Protein AF-A0A7S4RE81-F1 (afdb_monomer_lite)

Radius of gyration: 26.49 Å; chains: 1; bounding box: 70×35×93 Å

pLDDT: mean 70.49, std 15.6, range [42.66, 92.38]

Structure (mmCIF, N/CA/C/O backbone):
data_AF-A0A7S4RE81-F1
#
_entry.id   AF-A0A7S4RE81-F1
#
loop_
_atom_site.group_PDB
_atom_site.id
_atom_site.type_symbol
_atom_site.label_atom_id
_atom_site.label_alt_id
_atom_site.label_comp_id
_atom_site.label_asym_id
_atom_site.label_entity_id
_atom_site.label_seq_id
_atom_site.pdbx_PDB_ins_code
_atom_site.Cartn_x
_atom_site.Cartn_y
_atom_site.Cartn_z
_atom_site.occupancy
_atom_site.B_iso_or_equiv
_atom_site.auth_seq_id
_atom_site.auth_comp_id
_atom_site.auth_asym_id
_atom_site.auth_atom_id
_atom_site.pdbx_PDB_model_num
ATOM 1 N N . CYS A 1 1 ? -7.510 -10.723 19.431 1.00 62.31 1 CYS A N 1
ATOM 2 C CA . CYS A 1 1 ? -8.380 -10.440 18.273 1.00 62.31 1 CYS A CA 1
ATOM 3 C C . CYS A 1 1 ? -7.554 -9.779 17.172 1.00 62.31 1 CYS A C 1
ATOM 5 O O . CYS A 1 1 ? -6.541 -9.177 17.509 1.00 62.31 1 CYS A O 1
ATOM 7 N N . LEU A 1 2 ? -7.934 -9.911 15.892 1.00 61.03 2 LEU A N 1
ATOM 8 C CA . LEU A 1 2 ? -7.305 -9.170 14.781 1.00 61.03 2 LEU A CA 1
ATOM 9 C C . LEU A 1 2 ? -7.406 -7.647 15.019 1.00 61.03 2 LEU A C 1
ATOM 11 O O . LEU A 1 2 ? -8.316 -7.214 15.734 1.00 61.03 2 LEU A O 1
ATOM 15 N N . PRO A 1 3 ? -6.526 -6.821 14.425 1.00 58.22 3 PRO A N 1
ATOM 16 C CA . PRO A 1 3 ? -6.677 -5.367 14.467 1.00 58.22 3 PRO A CA 1
ATOM 17 C C . PRO A 1 3 ? -8.092 -4.954 14.021 1.00 58.22 3 PRO A C 1
ATOM 19 O O . PRO A 1 3 ? -8.549 -5.373 12.960 1.00 58.22 3 PRO A O 1
ATOM 22 N N . GLY A 1 4 ? -8.804 -4.172 14.843 1.00 54.69 4 GLY A N 1
ATOM 23 C CA . GLY A 1 4 ? -10.199 -3.767 14.586 1.00 54.69 4 GLY A CA 1
ATOM 24 C C . GLY A 1 4 ? -11.281 -4.645 15.234 1.00 54.69 4 GLY A C 1
ATOM 25 O O . GLY A 1 4 ? -12.469 -4.422 15.013 1.00 54.69 4 GLY A O 1
ATOM 26 N N . PHE A 1 5 ? -10.896 -5.616 16.061 1.00 61.97 5 PHE A N 1
ATOM 27 C CA . PHE A 1 5 ? -11.823 -6.476 16.795 1.00 61.97 5 PHE A CA 1
ATOM 28 C C . PHE A 1 5 ? -11.603 -6.350 18.308 1.00 61.97 5 PHE A C 1
ATOM 30 O O . PHE A 1 5 ? -10.466 -6.371 18.778 1.00 61.97 5 PHE A O 1
ATOM 37 N N . ILE A 1 6 ? -12.695 -6.257 19.069 1.00 62.59 6 ILE A N 1
ATOM 38 C CA . ILE A 1 6 ? -12.703 -6.188 20.538 1.00 62.59 6 ILE A CA 1
ATOM 39 C C . ILE A 1 6 ? -13.153 -7.553 21.074 1.00 62.59 6 ILE A C 1
ATOM 41 O O . ILE A 1 6 ? -14.095 -8.132 20.524 1.00 62.59 6 ILE A O 1
ATOM 45 N N . PRO A 1 7 ? -12.524 -8.112 22.120 1.00 65.25 7 PRO A N 1
ATOM 46 C CA . PRO A 1 7 ? -13.059 -9.305 22.763 1.00 65.25 7 PRO A CA 1
ATOM 47 C C . PRO A 1 7 ? -14.429 -9.013 23.391 1.00 65.25 7 PRO A C 1
ATOM 49 O O . PRO A 1 7 ? -14.652 -7.943 23.954 1.00 65.25 7 PRO A O 1
ATOM 52 N N . SER A 1 8 ? -15.332 -9.991 23.328 1.00 66.81 8 SER A N 1
ATOM 53 C CA . SER A 1 8 ? -16.665 -9.941 23.940 1.00 66.81 8 SER A CA 1
ATOM 54 C C . SER A 1 8 ? -16.621 -9.726 25.453 1.00 66.81 8 SER A C 1
ATOM 56 O O . SER A 1 8 ? -17.567 -9.205 26.032 1.00 66.81 8 SER A O 1
ATOM 58 N N . THR A 1 9 ? -15.519 -10.118 26.090 1.00 67.94 9 THR A N 1
ATOM 59 C CA . THR A 1 9 ? -15.251 -9.933 27.515 1.00 67.94 9 THR A CA 1
ATOM 60 C C . THR A 1 9 ? -13.836 -9.398 27.685 1.00 67.94 9 THR A C 1
ATOM 62 O O . THR A 1 9 ? -12.867 -10.061 27.319 1.00 67.94 9 THR A O 1
ATOM 65 N N . VAL A 1 10 ? -13.714 -8.185 28.225 1.00 66.19 10 VAL A N 1
ATOM 66 C CA . VAL A 1 10 ? -12.426 -7.494 28.432 1.00 66.19 10 VAL A CA 1
ATOM 67 C C . VAL A 1 10 ? -11.731 -7.885 29.743 1.00 66.19 10 VAL A C 1
ATOM 69 O O . VAL A 1 10 ? -10.579 -7.520 29.953 1.00 66.19 10 VAL A O 1
ATOM 72 N N . VAL A 1 11 ? -12.409 -8.649 30.607 1.00 65.44 11 VAL A N 1
ATOM 73 C CA . VAL A 1 11 ? -11.881 -9.164 31.877 1.00 65.44 11 VAL A CA 1
ATOM 74 C C . VAL A 1 11 ? -12.117 -10.672 31.931 1.00 65.44 11 VAL A C 1
ATOM 76 O O . VAL A 1 11 ? -13.245 -11.125 31.747 1.00 65.44 11 VAL A O 1
ATOM 79 N N . LEU A 1 12 ? -11.050 -11.433 32.175 1.00 64.38 12 LEU A N 1
ATOM 80 C CA . LEU A 1 12 ? -11.094 -12.863 32.472 1.00 64.38 12 LEU A CA 1
ATOM 81 C C . LEU A 1 12 ? -10.616 -13.047 33.914 1.00 64.38 12 LEU A C 1
ATOM 83 O O . LEU A 1 12 ? -9.523 -12.596 34.263 1.00 64.38 12 LEU A O 1
ATOM 87 N N . SER A 1 13 ? -11.411 -13.696 34.755 1.00 74.75 13 SER A N 1
ATOM 88 C CA . SER A 1 13 ? -11.019 -14.019 36.127 1.00 74.75 13 SER A CA 1
ATOM 89 C C . SER A 1 13 ? -10.249 -15.337 36.129 1.00 74.75 13 SER A C 1
ATOM 91 O O . SER A 1 13 ? -10.753 -16.344 35.649 1.00 74.75 13 SER A O 1
ATOM 93 N N . CYS A 1 14 ? -9.022 -15.351 36.647 1.00 63.84 14 CYS A N 1
ATOM 94 C CA . CYS A 1 14 ? -8.239 -16.580 36.782 1.00 63.84 14 CYS A CA 1
ATOM 95 C C . CYS A 1 14 ? -8.514 -17.218 38.152 1.00 63.84 14 CYS A C 1
ATOM 97 O O . CYS A 1 14 ? -8.162 -16.637 39.178 1.00 63.84 14 CYS A O 1
ATOM 99 N N . GLY A 1 15 ? -9.145 -18.395 38.171 1.00 71.12 15 GLY A N 1
ATOM 100 C CA . GLY A 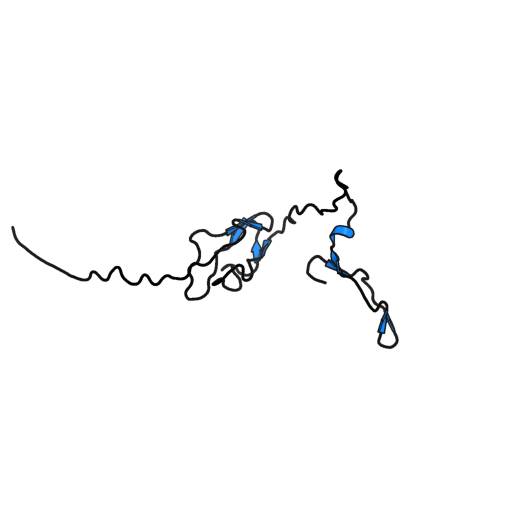1 15 ? -9.427 -19.169 39.384 1.00 71.12 15 GLY A CA 1
ATOM 101 C C . GLY A 1 15 ? -9.170 -20.659 39.155 1.00 71.12 15 GLY A C 1
ATOM 102 O O . GLY A 1 15 ? -9.600 -21.212 38.148 1.00 71.12 15 GLY A O 1
ATOM 103 N N . ALA A 1 16 ? -8.429 -21.309 40.061 1.00 69.31 16 ALA A N 1
ATOM 104 C CA . ALA A 1 16 ? -8.089 -22.741 39.986 1.00 69.31 16 ALA A CA 1
ATOM 105 C C . ALA A 1 16 ? -7.476 -23.195 38.636 1.00 69.31 16 ALA A C 1
ATOM 107 O O . ALA A 1 16 ? -7.752 -24.290 38.152 1.00 69.31 16 ALA A O 1
ATOM 108 N N . GLY A 1 17 ? -6.649 -22.347 38.009 1.00 72.38 17 GLY A N 1
ATOM 109 C CA . GLY A 1 17 ? -5.986 -22.658 36.734 1.00 72.38 17 GLY A CA 1
ATOM 110 C C . GLY A 1 17 ? -6.884 -22.544 35.497 1.00 72.38 17 GLY A C 1
ATOM 111 O O . GLY A 1 17 ? -6.466 -22.925 34.404 1.00 72.38 17 GLY A O 1
ATOM 112 N N . ARG A 1 18 ? -8.098 -22.002 35.643 1.00 64.38 18 ARG A N 1
ATOM 113 C CA . ARG A 1 18 ? -9.036 -21.760 34.547 1.00 64.38 18 ARG A CA 1
ATOM 114 C C . ARG A 1 18 ? -9.386 -20.277 34.480 1.00 64.38 18 ARG A C 1
ATOM 116 O O . ARG A 1 18 ? -9.639 -19.634 35.496 1.00 64.38 18 ARG A O 1
ATOM 123 N N . PHE A 1 19 ? -9.379 -19.732 33.269 1.00 64.81 19 PHE A N 1
ATOM 124 C CA . PHE A 1 19 ? -9.928 -18.408 33.007 1.00 64.81 19 PHE A CA 1
ATOM 125 C C . PHE A 1 19 ? -11.448 -18.529 32.887 1.00 64.81 19 PHE A C 1
ATOM 127 O O . PHE A 1 19 ? -11.949 -19.332 32.100 1.00 64.81 19 PHE A O 1
ATOM 134 N N . GLU A 1 20 ? -12.166 -17.750 33.686 1.00 67.75 20 GLU A N 1
ATOM 135 C CA . GLU A 1 20 ? -13.618 -17.637 33.673 1.00 67.75 20 GLU A CA 1
ATOM 136 C C . GLU A 1 20 ? -13.970 -16.250 33.098 1.00 67.75 20 GLU A C 1
ATOM 138 O O . GLU A 1 20 ? -13.600 -15.233 33.697 1.00 67.75 20 GLU A O 1
ATOM 143 N N . PRO A 1 21 ? -14.646 -16.162 31.937 1.00 64.88 21 PRO A N 1
ATOM 144 C CA . PRO A 1 21 ? -15.101 -17.243 31.056 1.00 64.88 21 PRO A CA 1
ATOM 145 C C . PRO A 1 21 ? -13.972 -17.932 30.272 1.00 64.88 21 PRO A C 1
ATOM 147 O O . PRO A 1 21 ? -12.966 -17.330 29.909 1.00 64.88 21 PRO A O 1
ATOM 150 N N . SER A 1 22 ? -14.187 -19.202 29.930 1.00 60.16 22 SER A N 1
ATOM 151 C CA . SER A 1 22 ? -13.210 -20.014 29.180 1.00 60.16 22 SER A CA 1
ATOM 152 C C . SER A 1 22 ? -13.205 -19.739 27.672 1.00 60.16 22 SER A C 1
ATOM 154 O O . SER A 1 22 ? -12.338 -20.231 26.953 1.00 60.16 22 SER A O 1
ATOM 156 N N . THR A 1 23 ? -14.148 -18.928 27.188 1.00 65.81 23 THR A N 1
ATOM 157 C CA . THR A 1 23 ? -14.281 -18.554 25.778 1.00 65.81 23 THR A CA 1
ATOM 158 C C . THR A 1 23 ? -14.644 -17.082 25.652 1.00 65.81 23 THR A C 1
ATOM 160 O O . THR A 1 23 ? -15.566 -16.612 26.316 1.00 65.81 23 THR A O 1
ATOM 163 N N . PHE A 1 24 ? -13.984 -16.376 24.740 1.00 69.19 24 PHE A N 1
ATOM 164 C CA . PHE A 1 24 ? -14.375 -15.038 24.310 1.00 69.19 24 PHE A CA 1
ATOM 165 C C . PHE A 1 24 ? -14.455 -15.007 22.784 1.00 69.19 24 PHE A C 1
ATOM 167 O O . PHE A 1 24 ? -13.677 -15.663 22.093 1.00 69.19 24 PHE A O 1
ATOM 174 N N . SER A 1 25 ? -15.409 -14.249 22.251 1.00 70.50 25 SER A N 1
ATOM 175 C CA . SER A 1 25 ? -15.557 -14.034 20.813 1.00 70.50 25 SER A CA 1
ATOM 176 C C . SER A 1 25 ? -14.977 -12.680 20.443 1.00 70.50 25 SER A C 1
ATOM 178 O O . SER A 1 25 ? -15.198 -11.690 21.134 1.00 70.50 25 SER A O 1
ATOM 180 N N . CYS A 1 26 ? -14.231 -12.616 19.348 1.00 64.81 26 CYS A N 1
ATOM 181 C CA . CYS A 1 26 ? -13.761 -11.347 18.814 1.00 64.81 26 CYS A CA 1
ATOM 182 C C . CYS A 1 26 ? -14.885 -10.707 18.004 1.00 64.81 26 CYS A C 1
ATOM 184 O O . CYS A 1 26 ? -15.166 -11.127 16.885 1.00 64.81 26 CYS A O 1
ATOM 186 N N . LEU A 1 27 ? -15.533 -9.702 18.582 1.00 65.00 27 LEU A N 1
ATOM 187 C CA . LEU A 1 27 ? -16.572 -8.929 17.917 1.00 65.00 27 LEU A CA 1
ATOM 188 C C . LEU A 1 27 ? -15.910 -7.793 17.133 1.00 65.00 27 LEU A C 1
ATOM 190 O O . LEU A 1 27 ? -14.978 -7.149 17.622 1.00 65.00 27 LEU A O 1
ATOM 194 N N . SER A 1 28 ? -16.378 -7.524 15.914 1.00 53.12 28 SER A N 1
ATOM 195 C CA . SER A 1 28 ? -15.968 -6.311 15.202 1.00 53.12 28 SER A CA 1
ATOM 196 C C . SER A 1 28 ? -16.400 -5.082 16.004 1.00 53.12 28 SER A C 1
ATOM 198 O O . SER A 1 28 ? -17.530 -5.010 16.494 1.00 53.12 28 SER A O 1
ATOM 200 N N . THR A 1 29 ? -15.513 -4.091 16.109 1.00 54.31 29 THR A N 1
ATOM 201 C CA . THR A 1 29 ? -15.745 -2.802 16.794 1.00 54.31 29 THR A CA 1
ATOM 202 C C . THR A 1 29 ? -17.011 -2.064 16.329 1.00 54.31 29 THR A C 1
ATOM 204 O O . THR A 1 29 ? -17.505 -1.193 17.043 1.00 54.31 29 THR A O 1
ATOM 207 N N . CYS A 1 30 ? -17.584 -2.436 15.180 1.00 50.72 30 CYS A N 1
ATOM 208 C CA . CYS A 1 30 ? -18.801 -1.863 14.605 1.00 50.72 30 CYS A CA 1
ATOM 209 C C . CYS A 1 30 ? -20.075 -2.045 15.454 1.00 50.72 30 CYS A C 1
ATOM 211 O O . CYS A 1 30 ? -21.025 -1.297 15.250 1.00 50.72 30 CYS A O 1
ATOM 213 N N . CYS A 1 31 ? -20.111 -2.975 16.417 1.00 46.69 31 CYS A N 1
ATOM 214 C CA . CYS A 1 31 ? -21.274 -3.143 17.305 1.00 46.69 31 CYS A CA 1
ATOM 215 C C . CYS A 1 31 ? -21.217 -2.292 18.588 1.00 46.69 31 CYS A C 1
ATOM 217 O O . CYS A 1 31 ? -22.235 -2.151 19.262 1.00 46.69 31 CYS A O 1
ATOM 219 N N . ALA A 1 32 ? -20.059 -1.722 18.950 1.00 46.72 32 ALA A N 1
ATOM 220 C CA . ALA A 1 32 ? -19.885 -1.049 20.244 1.00 46.72 32 ALA A CA 1
ATOM 221 C C . ALA A 1 32 ? -20.259 0.446 20.238 1.00 46.72 32 ALA A C 1
ATOM 223 O O . ALA A 1 32 ? -20.422 1.033 21.306 1.00 46.72 32 ALA A O 1
ATOM 224 N N . GLN A 1 33 ? -20.425 1.074 19.067 1.00 44.97 33 GLN A N 1
ATOM 225 C CA . GLN A 1 33 ? -20.786 2.494 18.964 1.00 44.97 33 GLN A CA 1
ATOM 226 C C . GLN A 1 33 ? -22.077 2.695 18.163 1.00 44.97 33 GLN A C 1
ATOM 228 O O . GLN A 1 33 ? -22.061 3.019 16.984 1.00 44.97 33 GLN A O 1
ATOM 233 N N . ARG A 1 34 ? -23.202 2.450 18.852 1.00 42.94 34 ARG A N 1
ATOM 234 C CA . ARG A 1 34 ? -24.537 3.051 18.657 1.00 42.94 34 ARG A CA 1
ATOM 235 C C . ARG A 1 34 ? -24.785 3.772 17.316 1.00 42.94 34 ARG A C 1
ATOM 237 O O . ARG A 1 34 ? -24.537 4.966 17.205 1.00 42.94 34 ARG A O 1
ATOM 244 N N . LEU A 1 35 ? -25.406 3.061 16.375 1.00 45.47 35 LEU A N 1
ATOM 245 C CA . LEU A 1 35 ? -26.681 3.382 15.705 1.00 45.47 35 LEU A CA 1
ATOM 246 C C . LEU A 1 35 ? -26.771 2.493 14.462 1.00 45.47 35 LEU A C 1
ATOM 248 O O . LEU A 1 35 ? -26.222 2.796 13.406 1.00 45.47 35 LEU A O 1
ATOM 252 N N . ALA A 1 36 ? -27.474 1.372 14.604 1.00 42.66 36 ALA A N 1
ATOM 253 C CA . ALA A 1 36 ? -28.002 0.648 13.463 1.00 42.66 36 ALA A CA 1
ATOM 254 C C . ALA A 1 36 ? -29.003 1.569 12.750 1.00 42.66 36 ALA A C 1
ATOM 256 O O . ALA A 1 36 ? -30.176 1.612 13.112 1.00 42.66 36 ALA A O 1
ATOM 257 N N . SER A 1 37 ? -28.545 2.333 11.759 1.00 47.00 37 SER A N 1
ATOM 258 C CA . SER A 1 37 ? -29.456 2.843 10.742 1.00 47.00 37 SER A CA 1
ATOM 259 C C . SER A 1 37 ? -29.773 1.654 9.846 1.00 47.00 37 SER A C 1
ATOM 261 O O . SER A 1 37 ? -29.018 1.324 8.935 1.00 47.00 37 SER A O 1
ATOM 263 N N . LEU A 1 38 ? -30.836 0.932 10.199 1.00 44.56 38 LEU A N 1
ATOM 264 C CA . LEU A 1 38 ? -31.447 -0.056 9.324 1.00 44.56 38 LEU A CA 1
ATOM 265 C C . LEU A 1 38 ? -31.837 0.670 8.037 1.00 44.56 38 LEU A C 1
ATOM 267 O O . LEU A 1 38 ? -32.757 1.484 8.039 1.00 44.56 38 LEU A O 1
ATOM 271 N N . ASP A 1 39 ? -31.135 0.397 6.945 1.00 49.00 39 ASP A N 1
ATOM 272 C CA . ASP A 1 39 ? -31.685 0.697 5.630 1.00 49.00 39 ASP A CA 1
ATOM 273 C C . ASP A 1 39 ? -32.916 -0.203 5.402 1.00 49.00 39 ASP A C 1
ATOM 275 O O . ASP A 1 39 ? -33.026 -1.279 6.007 1.00 49.00 39 ASP A O 1
ATOM 279 N N . ALA A 1 40 ? -33.843 0.201 4.529 1.00 48.97 40 ALA A N 1
ATOM 280 C CA . ALA A 1 40 ? -35.184 -0.386 4.359 1.00 48.97 40 ALA A CA 1
ATOM 281 C C . ALA A 1 40 ? -35.206 -1.863 3.889 1.00 48.97 40 ALA A C 1
ATOM 283 O O . ALA A 1 40 ? -36.257 -2.411 3.563 1.00 48.97 40 ALA A O 1
ATOM 284 N N . ARG A 1 41 ? -34.042 -2.520 3.836 1.00 57.03 41 ARG A N 1
ATOM 285 C CA . ARG A 1 41 ? -33.831 -3.902 3.386 1.00 57.03 41 ARG A CA 1
ATOM 286 C C . ARG A 1 41 ? -33.265 -4.821 4.474 1.00 57.03 41 ARG A C 1
ATOM 288 O O . ARG A 1 41 ? -32.999 -5.981 4.182 1.00 57.03 41 ARG A O 1
ATOM 295 N N . GLY A 1 42 ? -33.068 -4.335 5.707 1.00 43.88 42 GLY A N 1
ATOM 296 C CA . GLY A 1 42 ? -32.699 -5.182 6.851 1.00 43.88 42 GLY A CA 1
ATOM 297 C C . GLY A 1 42 ? -31.323 -5.854 6.750 1.00 43.88 42 GLY A C 1
ATOM 298 O O . GLY A 1 42 ? -31.066 -6.833 7.446 1.00 43.88 42 GLY A O 1
ATOM 299 N N . VAL A 1 43 ? -30.427 -5.346 5.900 1.00 45.25 43 VAL A N 1
ATOM 300 C CA . VAL A 1 43 ? -29.051 -5.844 5.790 1.00 45.25 43 VAL A CA 1
ATOM 301 C C . VAL A 1 43 ? -28.149 -4.941 6.626 1.00 45.25 43 VAL A C 1
ATOM 303 O O . VAL A 1 43 ? -27.914 -3.790 6.264 1.00 45.25 43 VAL A O 1
ATOM 306 N N . ALA A 1 44 ? -27.645 -5.455 7.750 1.00 44.22 44 ALA A N 1
ATOM 307 C CA . ALA A 1 44 ? -26.644 -4.785 8.576 1.00 44.22 44 ALA A CA 1
ATOM 308 C C . ALA A 1 44 ? -25.283 -4.783 7.861 1.00 44.22 44 ALA A C 1
ATOM 310 O O . ALA A 1 44 ? -24.380 -5.546 8.192 1.00 44.22 44 ALA A O 1
ATOM 311 N N . ALA A 1 45 ? -25.138 -3.934 6.849 1.00 44.84 45 ALA A N 1
ATOM 312 C CA . ALA A 1 45 ? -23.836 -3.549 6.344 1.00 44.84 45 ALA A CA 1
ATOM 313 C C . ALA A 1 45 ? -23.404 -2.321 7.142 1.00 44.84 45 ALA A C 1
ATOM 315 O O . ALA A 1 45 ? -23.980 -1.244 6.997 1.00 44.84 45 ALA A O 1
ATOM 316 N N . CYS A 1 46 ? -22.376 -2.457 7.979 1.00 45.25 46 CYS A N 1
ATOM 317 C CA . CYS A 1 46 ? -21.552 -1.295 8.268 1.00 45.25 46 CYS A CA 1
ATOM 318 C C . CYS A 1 46 ? -21.089 -0.774 6.905 1.00 45.25 46 CYS A C 1
ATOM 320 O O . CYS A 1 46 ? -20.346 -1.459 6.199 1.00 45.25 46 CYS A O 1
ATOM 322 N N . ALA A 1 47 ? -21.618 0.380 6.488 1.00 48.19 47 ALA A N 1
ATOM 323 C CA . ALA A 1 47 ? -21.190 1.032 5.267 1.00 48.19 47 ALA A CA 1
ATOM 324 C C . ALA A 1 47 ? -19.671 1.155 5.360 1.00 48.19 47 ALA A C 1
ATOM 326 O O . ALA A 1 47 ? -19.145 1.861 6.220 1.00 48.19 47 ALA A O 1
ATOM 327 N N . ALA A 1 48 ? -18.969 0.400 4.521 1.00 47.81 48 ALA A N 1
ATOM 328 C CA . ALA A 1 48 ? -17.530 0.461 4.388 1.00 47.81 48 ALA A CA 1
ATOM 329 C C . ALA A 1 48 ? -17.140 1.778 3.697 1.00 47.81 48 ALA A C 1
ATOM 331 O O . ALA A 1 48 ? -16.479 1.778 2.661 1.00 47.81 48 ALA A O 1
ATOM 332 N N . GLU A 1 49 ? -17.535 2.917 4.262 1.00 43.88 49 GLU A N 1
ATOM 333 C CA . GLU A 1 49 ? -16.788 4.147 4.080 1.00 43.88 49 GLU A CA 1
ATOM 334 C C . GLU A 1 49 ? -15.475 3.888 4.827 1.00 43.88 49 GLU A C 1
ATOM 336 O O . GLU A 1 49 ? -15.435 3.869 6.058 1.00 43.88 49 GLU A O 1
ATOM 341 N N . ALA A 1 50 ? -14.423 3.539 4.079 1.00 49.34 50 ALA A N 1
ATOM 342 C CA . ALA A 1 50 ? -13.115 3.231 4.644 1.00 49.34 50 ALA A CA 1
ATOM 343 C C . ALA A 1 50 ? -12.755 4.291 5.704 1.00 49.34 50 ALA A C 1
ATOM 345 O O . ALA A 1 50 ? -12.932 5.486 5.426 1.00 49.34 50 ALA A O 1
ATOM 346 N N . PRO A 1 51 ? -12.263 3.893 6.898 1.00 50.69 51 PRO A N 1
ATOM 347 C CA . PRO A 1 51 ? -11.778 4.861 7.868 1.00 50.69 51 PRO A CA 1
ATOM 348 C C . PRO A 1 51 ? -10.835 5.801 7.125 1.00 50.69 51 PRO A C 1
ATOM 350 O O . PRO A 1 51 ? -10.005 5.323 6.348 1.00 50.69 51 PRO A O 1
ATOM 353 N N . ARG A 1 52 ? -10.972 7.120 7.315 1.00 54.69 52 ARG A N 1
ATOM 354 C CA . ARG A 1 52 ? -9.970 8.082 6.839 1.00 54.69 52 ARG A CA 1
ATOM 355 C C . ARG A 1 52 ? -8.688 7.804 7.609 1.00 54.69 52 ARG A C 1
ATOM 357 O O . ARG A 1 52 ? -8.407 8.427 8.624 1.00 54.69 52 ARG A O 1
ATOM 364 N N . HIS A 1 53 ? -7.972 6.789 7.167 1.00 59.28 53 HIS A N 1
ATOM 365 C CA . HIS A 1 53 ? -6.765 6.343 7.805 1.00 59.28 53 HIS A CA 1
ATOM 366 C C . HIS A 1 53 ? -5.691 7.358 7.412 1.00 59.28 53 HIS A C 1
ATOM 368 O O . HIS A 1 53 ? -5.571 7.675 6.222 1.00 59.28 53 HIS A O 1
ATOM 374 N N . PRO A 1 54 ? -4.933 7.907 8.376 1.00 76.88 54 PRO A N 1
ATOM 375 C CA . PRO A 1 54 ? -3.884 8.878 8.082 1.00 76.88 54 PRO A CA 1
ATOM 376 C C . PRO A 1 54 ? -2.785 8.278 7.199 1.00 76.88 54 PRO A C 1
ATOM 378 O O . PRO A 1 54 ? -1.967 9.025 6.680 1.00 76.88 54 PRO A O 1
ATOM 381 N N . SER A 1 55 ? -2.794 6.962 6.976 1.00 81.50 55 SER A N 1
ATOM 382 C CA . SER A 1 55 ? -1.852 6.221 6.151 1.00 81.50 55 SER A CA 1
ATOM 383 C C . SER A 1 55 ? -2.502 5.024 5.445 1.00 81.50 55 SER A C 1
ATOM 385 O O . SER A 1 55 ? -3.479 4.450 5.915 1.00 81.50 55 SER A O 1
ATOM 387 N N . CYS A 1 56 ? -1.955 4.636 4.302 1.00 86.56 56 CYS A N 1
ATOM 388 C CA . CYS A 1 56 ? -2.239 3.398 3.600 1.00 86.56 56 CYS A CA 1
ATOM 389 C C . CYS A 1 56 ? -1.246 2.322 4.026 1.00 86.56 56 CYS A C 1
ATOM 391 O O . CYS A 1 56 ? -0.060 2.595 4.205 1.00 86.56 56 CYS A O 1
ATOM 393 N N . LEU A 1 57 ? -1.722 1.087 4.134 1.00 85.25 57 LEU A N 1
ATOM 394 C CA . LEU A 1 57 ? -0.845 -0.071 4.250 1.00 85.25 57 LEU A CA 1
ATOM 395 C C . LEU A 1 57 ? -0.359 -0.461 2.858 1.00 85.25 57 LEU A C 1
ATOM 397 O O . LEU A 1 57 ? -1.149 -0.503 1.910 1.00 85.25 57 LEU A O 1
ATOM 401 N N . ALA A 1 58 ? 0.935 -0.745 2.743 1.00 81.88 58 ALA A N 1
ATOM 402 C CA . ALA A 1 58 ? 1.484 -1.303 1.523 1.00 81.88 58 ALA A CA 1
ATOM 403 C C . ALA A 1 58 ? 0.809 -2.651 1.219 1.00 81.88 58 ALA A C 1
ATOM 405 O O . ALA A 1 58 ? 0.525 -3.415 2.149 1.00 81.88 58 ALA A O 1
ATOM 406 N N . PRO A 1 59 ? 0.567 -2.982 -0.059 1.00 71.25 59 PRO A N 1
ATOM 407 C CA . PRO A 1 59 ? -0.022 -4.261 -0.415 1.00 71.25 59 PRO A CA 1
ATOM 408 C C . PRO A 1 59 ? 0.933 -5.389 -0.004 1.00 71.25 59 PRO A C 1
ATOM 410 O O . PRO A 1 59 ? 2.087 -5.420 -0.435 1.00 71.25 59 PRO A O 1
ATOM 413 N N . ALA A 1 60 ? 0.466 -6.315 0.832 1.00 68.75 60 ALA A N 1
ATOM 414 C CA . ALA A 1 60 ? 1.215 -7.518 1.178 1.00 68.75 60 ALA A CA 1
ATOM 415 C C . ALA A 1 60 ? 0.906 -8.614 0.147 1.00 68.75 60 ALA A C 1
ATOM 417 O O . ALA A 1 60 ? -0.250 -9.003 0.009 1.00 68.75 60 ALA A O 1
ATOM 418 N N . LEU A 1 61 ? 1.929 -9.075 -0.587 1.00 64.56 61 LEU A N 1
ATOM 419 C CA . LEU A 1 61 ? 1.870 -10.190 -1.551 1.00 64.56 61 LEU A CA 1
ATOM 420 C C . LEU A 1 61 ? 0.603 -10.225 -2.439 1.00 64.56 61 LEU A C 1
ATOM 422 O O . LEU A 1 61 ? -0.054 -11.255 -2.569 1.00 64.56 61 LEU A O 1
ATOM 426 N N . VAL A 1 62 ? 0.261 -9.117 -3.104 1.00 67.62 62 VAL A N 1
ATOM 427 C CA . VAL A 1 62 ? -0.945 -9.046 -3.967 1.00 67.62 62 VAL A CA 1
ATOM 428 C C . VAL A 1 62 ? -0.720 -9.660 -5.365 1.00 67.62 62 VAL A C 1
ATOM 430 O O . VAL A 1 62 ? -1.511 -9.479 -6.284 1.00 67.62 62 VAL A O 1
ATOM 433 N N . GLY A 1 63 ? 0.344 -10.440 -5.554 1.00 73.31 63 GLY A N 1
ATOM 434 C CA . GLY A 1 63 ? 0.595 -11.143 -6.807 1.00 73.31 63 GLY A CA 1
ATOM 435 C C . GLY A 1 63 ? 1.982 -11.779 -6.892 1.00 73.31 63 GLY A C 1
ATOM 436 O O . GLY A 1 63 ? 2.820 -11.586 -6.005 1.00 73.31 63 GLY A O 1
ATOM 437 N N . PRO A 1 64 ? 2.249 -12.539 -7.968 1.00 76.94 64 PRO A N 1
ATOM 438 C CA . PRO A 1 64 ? 3.566 -13.102 -8.221 1.00 76.94 64 PRO A CA 1
ATOM 439 C C . PRO A 1 64 ? 4.575 -11.984 -8.501 1.00 76.94 64 PRO A C 1
ATOM 441 O O . PRO A 1 64 ? 4.323 -11.089 -9.306 1.00 76.94 64 PRO A O 1
ATOM 444 N N . GLY A 1 65 ? 5.734 -12.050 -7.850 1.00 82.25 65 GLY A N 1
ATOM 445 C CA . GLY A 1 65 ? 6.828 -11.112 -8.096 1.00 82.25 65 GLY A CA 1
ATOM 446 C C . GLY A 1 65 ? 6.818 -9.838 -7.249 1.00 82.25 65 GLY A C 1
ATOM 447 O O . GLY A 1 65 ? 7.722 -9.023 -7.401 1.00 82.25 65 GLY A O 1
ATOM 448 N N . VAL A 1 66 ? 5.840 -9.655 -6.358 1.00 86.62 66 VAL A N 1
ATOM 449 C CA . VAL A 1 66 ? 5.765 -8.495 -5.454 1.00 86.62 66 VAL A CA 1
ATOM 450 C C . VAL A 1 66 ? 6.711 -8.688 -4.265 1.00 86.62 66 VAL A C 1
ATOM 452 O O . VAL A 1 66 ? 6.717 -9.750 -3.641 1.00 86.62 66 VAL A O 1
ATOM 455 N N . ALA A 1 67 ? 7.516 -7.672 -3.947 1.00 86.06 67 ALA A N 1
ATOM 456 C CA . ALA A 1 67 ? 8.389 -7.692 -2.776 1.00 86.06 67 ALA A CA 1
ATOM 457 C C . ALA A 1 67 ? 7.594 -7.481 -1.473 1.00 86.06 67 ALA A C 1
ATOM 459 O O . ALA A 1 67 ? 6.436 -7.067 -1.483 1.00 86.06 67 ALA A O 1
ATOM 460 N N . SER A 1 68 ? 8.204 -7.789 -0.326 1.00 83.31 68 SER A N 1
ATOM 461 C CA . SER A 1 68 ? 7.629 -7.510 0.996 1.00 83.31 68 SER A CA 1
ATOM 462 C C . SER A 1 68 ? 8.572 -6.607 1.787 1.00 83.31 68 SER A C 1
ATOM 464 O O . SER A 1 68 ? 9.664 -7.063 2.128 1.00 83.31 68 SER A O 1
ATOM 466 N N . PRO A 1 69 ? 8.179 -5.359 2.103 1.00 82.62 69 PRO A N 1
ATOM 467 C CA . PRO A 1 69 ? 6.919 -4.691 1.748 1.00 82.62 69 PRO A CA 1
ATOM 468 C C . PRO A 1 69 ? 6.779 -4.393 0.242 1.00 82.62 69 PRO A C 1
ATOM 470 O O . PRO A 1 69 ? 7.770 -4.255 -0.470 1.00 82.62 69 PRO A O 1
ATOM 473 N N . GLY A 1 70 ? 5.533 -4.289 -0.234 1.00 86.81 70 GLY A N 1
ATOM 474 C CA . GLY A 1 70 ? 5.228 -4.050 -1.651 1.00 86.81 70 GLY A CA 1
ATOM 475 C C . GLY A 1 70 ? 5.497 -2.621 -2.133 1.00 86.81 70 GLY A C 1
ATOM 476 O O . GLY A 1 70 ? 5.490 -2.387 -3.336 1.00 86.81 70 GLY A O 1
ATOM 477 N N . CYS A 1 71 ? 5.745 -1.673 -1.228 1.00 90.12 71 CYS A N 1
ATOM 478 C CA . CYS A 1 71 ? 6.159 -0.310 -1.563 1.00 90.12 71 CYS A CA 1
ATOM 479 C C . CYS A 1 71 ? 7.626 -0.102 -1.161 1.00 90.12 71 CYS A C 1
ATOM 481 O O . CYS A 1 71 ? 8.055 -0.609 -0.120 1.00 90.12 71 CYS A O 1
ATOM 483 N N . VAL A 1 72 ? 8.379 0.677 -1.938 1.00 91.06 72 VAL A N 1
ATOM 484 C CA . VAL A 1 72 ? 9.767 1.060 -1.613 1.00 91.06 72 VAL A CA 1
ATOM 485 C C . VAL A 1 72 ? 9.824 1.916 -0.343 1.00 91.06 72 VAL A C 1
ATOM 487 O O . VAL A 1 72 ? 10.758 1.804 0.444 1.00 91.06 72 VAL A O 1
ATOM 490 N N . GLU A 1 73 ? 8.790 2.719 -0.098 1.00 89.62 73 GLU A N 1
ATOM 491 C CA . GLU A 1 73 ? 8.632 3.588 1.073 1.00 89.62 73 GLU A CA 1
ATOM 492 C C . GLU A 1 73 ? 8.386 2.802 2.373 1.00 89.62 73 GLU A C 1
ATOM 494 O O . GLU A 1 73 ? 8.451 3.366 3.464 1.00 89.62 73 GLU A O 1
ATOM 499 N N . GLY A 1 74 ? 8.114 1.496 2.271 1.00 87.56 74 GLY A N 1
ATOM 500 C CA . GLY A 1 74 ? 7.915 0.599 3.403 1.00 87.56 74 GLY A CA 1
ATOM 501 C C . GLY A 1 74 ? 6.487 0.068 3.518 1.00 87.56 74 GLY A C 1
ATOM 502 O O . GLY A 1 74 ? 5.707 0.082 2.572 1.00 87.56 74 GLY A O 1
ATOM 503 N N . GLY A 1 75 ? 6.140 -0.453 4.698 1.00 85.31 75 GLY A N 1
ATOM 504 C CA . GLY A 1 75 ? 4.831 -1.067 4.958 1.00 85.31 75 GLY A CA 1
ATOM 505 C C . GLY A 1 75 ? 3.676 -0.076 5.150 1.00 85.31 75 GLY A C 1
ATOM 506 O O . GLY A 1 75 ? 2.517 -0.489 5.156 1.00 85.31 75 GLY A O 1
ATOM 507 N N . VAL A 1 76 ? 3.976 1.213 5.330 1.00 87.19 76 VAL A N 1
ATOM 508 C CA . VAL A 1 76 ? 3.006 2.257 5.681 1.00 87.19 76 VAL A CA 1
ATOM 509 C C . VAL A 1 76 ? 3.330 3.528 4.902 1.00 87.19 76 VAL A C 1
ATOM 511 O O . VAL A 1 76 ? 4.426 4.063 5.027 1.00 87.19 76 VAL A O 1
ATOM 514 N N . VAL A 1 77 ? 2.364 4.035 4.139 1.00 88.12 77 VAL A N 1
ATOM 515 C CA . VAL A 1 77 ? 2.488 5.257 3.332 1.00 88.12 77 VAL A CA 1
ATOM 516 C C . VAL A 1 77 ? 1.521 6.307 3.873 1.00 88.12 77 VAL A C 1
ATOM 518 O O . VAL A 1 77 ? 0.336 6.010 3.977 1.00 88.12 77 VAL A O 1
ATOM 521 N N . PRO A 1 78 ? 1.950 7.524 4.242 1.00 86.56 78 PRO A N 1
ATOM 522 C CA . PRO A 1 78 ? 1.036 8.555 4.734 1.00 86.56 78 PRO A CA 1
ATOM 523 C C . PRO A 1 78 ? -0.009 8.948 3.677 1.00 86.56 78 PRO A C 1
ATOM 525 O O . PRO A 1 78 ? 0.211 8.819 2.476 1.00 86.56 78 PRO A O 1
ATOM 528 N N . SER A 1 79 ? -1.166 9.444 4.114 1.00 84.25 79 SER A N 1
ATOM 529 C CA . SER A 1 79 ? -2.198 10.002 3.236 1.00 84.25 79 SER A CA 1
AT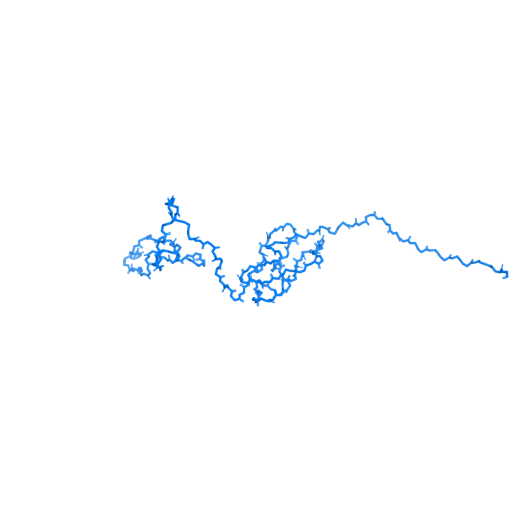OM 530 C C . SER A 1 79 ? -1.640 11.184 2.450 1.00 84.25 79 SER A C 1
ATOM 532 O O . SER A 1 79 ? -1.025 12.078 3.021 1.00 84.25 79 SER A O 1
ATOM 534 N N . GLY A 1 80 ? -1.872 11.189 1.139 1.00 87.56 80 GLY A N 1
ATOM 535 C CA . GLY A 1 80 ? -1.232 12.105 0.194 1.00 87.56 80 GLY A CA 1
ATOM 536 C C . GLY A 1 80 ? 0.165 11.659 -0.246 1.00 87.56 80 GLY A C 1
ATOM 537 O O . GLY A 1 80 ? 0.737 12.285 -1.129 1.00 87.56 80 GLY A O 1
ATOM 538 N N . GLY A 1 81 ? 0.704 10.590 0.343 1.00 90.00 81 GLY A N 1
ATOM 539 C CA . GLY A 1 81 ? 1.974 9.993 -0.042 1.00 90.00 81 GLY A CA 1
ATOM 540 C C . GL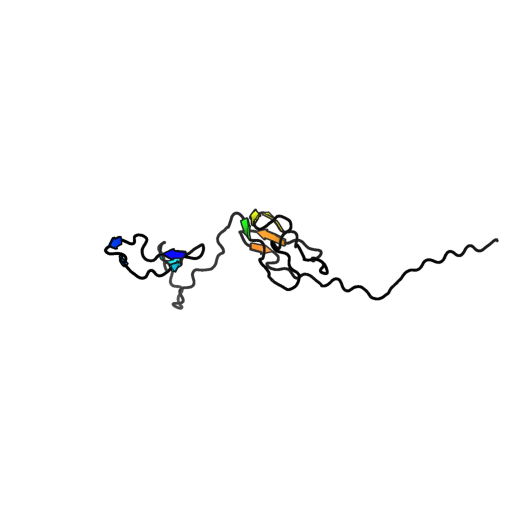Y A 1 81 ? 1.864 9.086 -1.264 1.00 90.00 81 GLY A C 1
ATOM 541 O O . GLY A 1 81 ? 0.774 8.696 -1.696 1.00 90.00 81 GLY A O 1
ATOM 542 N N . THR A 1 82 ? 3.029 8.716 -1.776 1.00 92.25 82 THR A N 1
ATOM 543 C CA . THR A 1 82 ? 3.195 7.866 -2.953 1.00 92.25 82 THR A CA 1
ATOM 544 C C . THR A 1 82 ? 3.783 6.526 -2.519 1.00 92.25 82 THR A C 1
ATOM 546 O O . THR A 1 82 ? 4.687 6.491 -1.694 1.00 92.25 82 THR A O 1
ATOM 549 N N . CYS A 1 83 ? 3.224 5.431 -3.027 1.00 91.06 83 CYS A N 1
ATOM 550 C CA . CYS A 1 83 ? 3.754 4.078 -2.926 1.00 91.06 83 CYS A CA 1
ATOM 551 C C . CYS A 1 83 ? 4.388 3.723 -4.271 1.00 91.06 83 CYS A C 1
ATOM 553 O O . CYS A 1 83 ? 3.688 3.533 -5.270 1.00 91.06 83 CYS A O 1
ATOM 555 N N . THR A 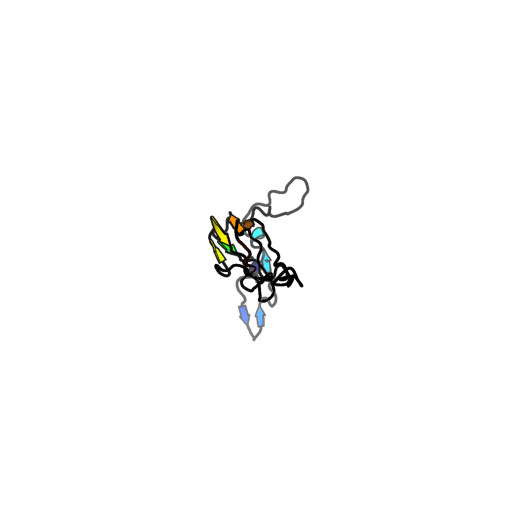1 84 ? 5.707 3.617 -4.292 1.00 92.38 84 THR A N 1
ATOM 556 C CA . THR A 1 84 ? 6.466 3.134 -5.436 1.00 92.38 84 THR A CA 1
ATOM 557 C C . THR A 1 84 ? 6.481 1.607 -5.388 1.00 92.38 84 THR A C 1
ATOM 559 O O . THR A 1 84 ? 6.997 1.040 -4.422 1.00 92.38 84 THR A O 1
ATOM 562 N N . PRO A 1 85 ? 5.908 0.913 -6.384 1.00 90.12 85 PRO A N 1
ATOM 563 C CA . PRO A 1 85 ? 5.800 -0.539 -6.362 1.00 90.12 85 PRO A CA 1
ATOM 564 C C . PRO A 1 85 ? 7.180 -1.208 -6.350 1.00 90.12 85 PRO A C 1
ATOM 566 O O . PRO A 1 85 ? 8.046 -0.902 -7.166 1.00 90.12 85 PRO A O 1
ATOM 569 N N . SER A 1 86 ? 7.366 -2.146 -5.423 1.00 90.19 86 SER A N 1
ATOM 570 C CA . SER A 1 86 ? 8.598 -2.908 -5.234 1.00 90.19 86 SER A CA 1
ATOM 571 C C . SER A 1 86 ? 8.398 -4.358 -5.673 1.00 90.19 86 SER A C 1
ATOM 573 O O . SER A 1 86 ? 7.465 -5.041 -5.236 1.00 90.19 86 SER A O 1
ATOM 575 N N . CYS A 1 87 ? 9.280 -4.833 -6.551 1.00 91.25 87 CYS A N 1
ATOM 576 C CA . CYS A 1 87 ? 9.229 -6.170 -7.135 1.00 91.25 87 CYS A CA 1
ATOM 577 C C . CYS A 1 87 ? 10.507 -6.951 -6.810 1.00 91.25 87 CYS A C 1
ATOM 579 O O . CYS A 1 87 ? 11.584 -6.375 -6.666 1.00 91.25 87 CYS A O 1
ATOM 581 N N . ILE A 1 88 ? 10.390 -8.273 -6.693 1.00 89.81 88 ILE A N 1
ATOM 582 C CA . ILE A 1 88 ? 11.542 -9.161 -6.492 1.00 89.81 88 ILE A CA 1
ATOM 583 C C . ILE A 1 88 ? 12.399 -9.248 -7.764 1.00 89.81 88 ILE A C 1
ATOM 585 O O . ILE A 1 88 ? 11.949 -8.933 -8.867 1.00 89.81 88 ILE A O 1
ATOM 589 N N . VAL A 1 89 ? 13.628 -9.747 -7.621 1.00 87.88 89 VAL A N 1
ATOM 590 C CA . VAL A 1 89 ? 14.554 -9.958 -8.745 1.00 87.88 89 VAL A CA 1
ATOM 591 C C . VAL A 1 89 ? 13.905 -10.810 -9.846 1.00 87.88 89 VAL A C 1
ATOM 593 O O . VAL A 1 89 ? 13.265 -11.826 -9.575 1.00 87.88 89 VAL A O 1
ATOM 596 N N . GLY A 1 90 ? 14.073 -10.389 -11.103 1.00 87.56 90 GLY A N 1
ATOM 597 C CA . GLY A 1 90 ? 13.462 -11.034 -12.274 1.00 87.56 90 GLY A CA 1
ATOM 598 C C . GLY A 1 90 ? 12.068 -10.508 -12.630 1.00 87.56 90 GLY A C 1
ATOM 599 O O . GLY A 1 90 ? 11.473 -10.964 -13.610 1.00 87.56 90 GLY A O 1
ATOM 600 N N . TYR A 1 91 ? 11.561 -9.530 -11.878 1.00 90.88 91 TYR A N 1
ATOM 601 C CA . TYR A 1 91 ? 10.317 -8.830 -12.161 1.00 90.88 91 TYR A CA 1
ATOM 602 C C . TYR A 1 91 ? 10.529 -7.309 -12.227 1.00 90.88 91 TYR A C 1
ATOM 604 O O . TYR A 1 91 ? 11.398 -6.756 -11.559 1.00 90.88 91 TYR A O 1
ATOM 612 N N . THR A 1 92 ? 9.716 -6.633 -13.033 1.00 90.06 92 THR A N 1
ATOM 613 C CA . THR A 1 92 ? 9.718 -5.184 -13.237 1.00 90.06 92 THR A CA 1
ATOM 614 C C . THR A 1 92 ? 8.414 -4.596 -12.715 1.00 90.06 92 THR A C 1
ATOM 616 O O . THR A 1 92 ? 7.325 -5.108 -12.997 1.00 90.06 92 THR A O 1
ATOM 619 N N . ALA A 1 93 ? 8.541 -3.523 -11.940 1.00 88.88 93 ALA A N 1
ATOM 620 C CA . ALA A 1 93 ? 7.417 -2.747 -11.442 1.00 88.88 93 ALA A CA 1
ATOM 621 C C . ALA A 1 93 ? 6.722 -1.982 -12.585 1.00 88.88 93 ALA A C 1
ATOM 623 O O . ALA A 1 93 ? 7.362 -1.681 -13.596 1.00 88.88 93 ALA A O 1
ATOM 624 N N . PRO A 1 94 ? 5.421 -1.669 -12.466 1.00 85.69 94 PRO A N 1
ATOM 625 C CA . PRO A 1 94 ? 4.757 -0.806 -13.435 1.00 85.69 94 PRO A CA 1
ATOM 626 C C . PRO A 1 94 ? 5.374 0.600 -13.426 1.00 85.69 94 PRO A C 1
ATOM 628 O O . PRO A 1 94 ? 5.950 1.032 -12.430 1.00 85.69 94 PRO A O 1
ATOM 631 N N . ALA A 1 95 ? 5.219 1.324 -14.538 1.00 83.62 95 ALA A N 1
ATOM 632 C CA . ALA A 1 95 ? 5.746 2.682 -14.680 1.00 83.62 95 ALA A CA 1
ATOM 633 C C . ALA A 1 95 ? 5.047 3.706 -13.765 1.00 83.62 95 ALA A C 1
ATOM 635 O O . ALA A 1 95 ? 5.610 4.763 -13.489 1.00 83.62 95 ALA A O 1
ATOM 636 N N . GLU A 1 96 ? 3.832 3.403 -13.297 1.00 88.69 96 GLU A N 1
ATOM 637 C CA . GLU A 1 96 ? 3.001 4.334 -12.537 1.00 88.69 96 GLU A CA 1
ATOM 638 C C . GLU A 1 96 ? 2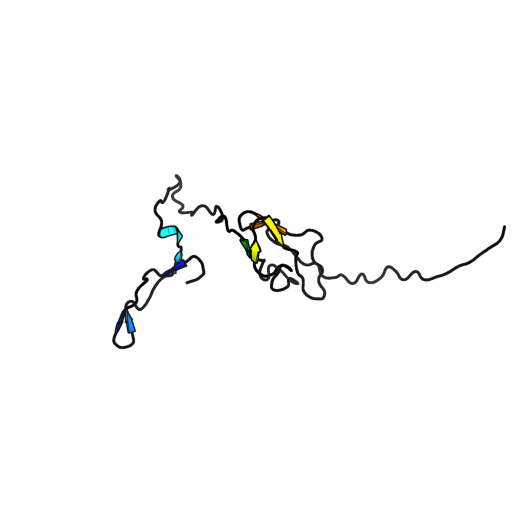.969 3.991 -11.039 1.00 88.69 96 GLU A C 1
ATOM 640 O O . GLU A 1 96 ? 2.623 2.861 -10.669 1.00 88.69 96 GLU A O 1
ATOM 645 N N . PRO A 1 97 ? 3.306 4.950 -10.159 1.00 89.50 97 PRO A N 1
ATOM 646 C CA . PRO A 1 97 ? 3.251 4.748 -8.722 1.00 89.50 97 PRO A CA 1
ATOM 647 C C . PRO A 1 97 ? 1.822 4.892 -8.178 1.00 89.50 97 PRO A C 1
ATOM 649 O O . PRO A 1 97 ? 0.958 5.539 -8.770 1.00 89.50 97 PRO A O 1
ATOM 652 N N . LEU A 1 98 ? 1.566 4.306 -7.009 1.00 90.12 98 LEU A N 1
ATOM 653 C CA . LEU A 1 98 ? 0.249 4.306 -6.380 1.00 90.12 98 LEU A CA 1
ATOM 654 C C . LEU A 1 98 ? 0.130 5.498 -5.428 1.00 90.12 98 LEU A C 1
ATOM 656 O O . LEU A 1 98 ? 0.987 5.717 -4.581 1.00 90.12 98 LEU A O 1
ATOM 660 N N . SER A 1 99 ? -0.963 6.248 -5.501 1.00 91.44 99 SER A N 1
ATOM 661 C CA . SER A 1 99 ? -1.223 7.368 -4.591 1.00 91.44 99 SER A CA 1
ATOM 662 C C . SER A 1 99 ? -2.050 6.920 -3.389 1.00 91.44 99 SER A C 1
ATOM 664 O O . SER A 1 99 ? -3.111 6.318 -3.549 1.00 91.44 99 SER A O 1
ATOM 666 N N . CYS A 1 100 ? -1.617 7.248 -2.174 1.00 89.69 100 CYS A N 1
ATOM 667 C CA . CYS A 1 100 ? -2.393 6.996 -0.967 1.00 89.69 100 CYS A CA 1
ATOM 668 C C . CYS A 1 100 ? -3.417 8.113 -0.734 1.00 89.69 100 CYS A C 1
ATOM 670 O O . CYS A 1 100 ? -3.055 9.256 -0.467 1.00 89.69 100 CYS A O 1
ATOM 672 N N . ARG A 1 101 ? -4.718 7.803 -0.767 1.00 86.25 101 ARG A N 1
ATOM 673 C CA . ARG A 1 101 ? -5.786 8.773 -0.488 1.00 86.25 101 ARG A CA 1
ATOM 674 C C . ARG A 1 101 ? -6.849 8.177 0.427 1.00 86.25 101 ARG A C 1
ATOM 676 O O . ARG A 1 101 ? -7.510 7.205 0.070 1.00 86.25 101 ARG A O 1
ATOM 683 N N . ARG A 1 102 ? -7.052 8.804 1.595 1.00 78.75 102 ARG A N 1
ATOM 684 C CA . ARG A 1 102 ? -8.044 8.392 2.613 1.00 78.75 102 ARG A CA 1
ATOM 685 C C . ARG A 1 102 ? -7.868 6.919 3.034 1.00 78.75 102 ARG A C 1
ATOM 687 O O . ARG A 1 102 ? -8.848 6.188 3.115 1.00 78.75 102 ARG A O 1
ATOM 694 N N . GLY A 1 103 ? -6.626 6.480 3.259 1.00 79.50 103 GLY A N 1
ATOM 695 C CA . GLY A 1 103 ? -6.318 5.105 3.678 1.00 79.50 103 GLY A CA 1
ATOM 696 C C . GLY A 1 103 ? -6.456 4.032 2.589 1.00 79.50 103 GLY A C 1
ATOM 697 O O . GLY A 1 103 ? -6.391 2.845 2.899 1.00 79.50 103 GLY A O 1
ATOM 698 N N . ARG A 1 104 ? -6.643 4.417 1.317 1.00 83.44 104 ARG A N 1
ATOM 699 C CA . ARG A 1 104 ? -6.607 3.506 0.163 1.00 83.44 104 ARG A CA 1
ATOM 700 C C . ARG A 1 104 ? -5.561 3.933 -0.854 1.00 83.44 104 ARG A C 1
ATOM 702 O O . ARG A 1 104 ? -5.442 5.117 -1.161 1.00 83.44 104 ARG A O 1
ATOM 709 N N . LEU A 1 105 ? -4.856 2.953 -1.405 1.00 85.50 105 LEU A N 1
ATOM 710 C CA . LEU A 1 105 ? -3.979 3.154 -2.550 1.00 85.50 105 LEU A CA 1
ATOM 711 C C . LEU A 1 105 ? -4.812 3.267 -3.831 1.00 85.50 105 LEU A C 1
ATOM 713 O O . LEU A 1 105 ? -5.842 2.604 -3.974 1.00 85.50 105 LEU A O 1
ATOM 717 N N . TYR A 1 106 ? -4.371 4.128 -4.739 1.00 85.94 106 TYR A N 1
ATOM 718 C CA . TYR A 1 106 ? -4.941 4.312 -6.064 1.00 85.94 106 TYR A CA 1
ATOM 719 C C . TYR A 1 106 ? -3.821 4.274 -7.106 1.00 85.94 106 TYR A C 1
ATOM 721 O O . TYR A 1 106 ? -3.006 5.196 -7.118 1.00 85.94 106 TYR A O 1
ATOM 729 N N . PRO A 1 107 ? -3.782 3.243 -7.969 1.00 82.06 107 PRO A N 1
ATOM 730 C CA . PRO A 1 107 ? -4.655 2.056 -7.985 1.00 82.06 107 PRO A CA 1
ATOM 731 C C . PRO A 1 107 ? -4.527 1.205 -6.705 1.00 82.06 107 PRO A C 1
ATOM 733 O O . PRO A 1 107 ? -3.526 1.273 -6.008 1.00 82.06 107 PRO A O 1
ATOM 736 N N . GLY A 1 108 ? -5.553 0.423 -6.350 1.00 78.00 108 GLY A N 1
ATOM 737 C CA . GLY A 1 108 ? -5.571 -0.357 -5.095 1.00 78.00 108 GLY A CA 1
ATOM 738 C C . GLY A 1 108 ? -4.653 -1.582 -5.081 1.00 78.00 108 GLY A C 1
ATOM 739 O O . GLY A 1 108 ? -4.477 -2.215 -4.043 1.00 78.00 108 GLY A O 1
ATOM 740 N N . SER A 1 109 ? -4.082 -1.920 -6.232 1.00 79.12 109 SER A N 1
ATOM 741 C CA . SER A 1 109 ? -3.231 -3.082 -6.455 1.00 79.12 109 SER A CA 1
ATOM 742 C C . SER A 1 109 ? -2.301 -2.809 -7.628 1.00 79.12 109 SER A C 1
ATOM 744 O O . SER A 1 109 ? -2.652 -2.060 -8.540 1.00 79.12 109 SER A O 1
ATOM 746 N N . PHE A 1 110 ? -1.154 -3.474 -7.638 1.00 85.94 110 PHE A N 1
ATOM 747 C CA . PHE A 1 110 ? -0.237 -3.488 -8.769 1.00 85.94 110 PHE A CA 1
ATOM 748 C C . PHE A 1 110 ? 0.209 -4.919 -9.055 1.00 85.94 110 PHE A C 1
ATOM 750 O O . PHE A 1 110 ? 0.072 -5.811 -8.217 1.00 85.94 110 PHE A O 1
ATOM 757 N N . SER A 1 111 ? 0.736 -5.144 -10.252 1.00 86.88 111 SER A N 1
ATOM 758 C CA . SER A 1 111 ? 1.278 -6.436 -10.655 1.00 86.88 111 SER A CA 1
ATOM 759 C C . SER A 1 111 ? 2.663 -6.232 -11.235 1.00 86.88 111 SER A C 1
ATOM 761 O O . SER A 1 111 ? 2.868 -5.349 -12.065 1.00 86.88 111 SER A O 1
ATOM 763 N N . CYS A 1 112 ? 3.610 -7.047 -10.791 1.00 89.69 112 CYS A N 1
ATOM 764 C CA . CYS A 1 112 ? 4.951 -7.035 -11.341 1.00 89.69 112 CYS A CA 1
ATOM 765 C C . CYS A 1 112 ? 4.979 -7.879 -12.621 1.00 89.69 112 CYS A C 1
ATOM 767 O O . CYS A 1 112 ? 4.570 -9.044 -12.622 1.00 89.69 112 CYS A O 1
ATOM 769 N N . GLY A 1 113 ? 5.464 -7.306 -13.721 1.00 89.94 113 GLY A N 1
ATOM 770 C CA . GLY A 1 113 ? 5.693 -8.054 -14.954 1.00 89.94 113 GLY A CA 1
ATOM 771 C C . GLY A 1 113 ? 6.985 -8.849 -14.830 1.00 89.94 113 GLY A C 1
ATOM 772 O O . GLY A 1 113 ? 7.969 -8.325 -14.322 1.00 89.94 113 GLY A O 1
ATOM 773 N N . ARG A 1 114 ? 7.036 -10.107 -15.282 1.00 87.31 114 ARG A N 1
ATOM 774 C CA . ARG A 1 114 ? 8.343 -10.770 -15.435 1.00 87.31 114 ARG A CA 1
ATOM 775 C C . ARG A 1 114 ? 9.182 -9.934 -16.386 1.00 87.31 114 ARG A C 1
ATOM 777 O O . ARG A 1 114 ? 8.662 -9.512 -17.421 1.00 87.31 114 ARG A O 1
ATOM 784 N N . VAL A 1 115 ? 10.463 -9.764 -16.074 1.00 81.62 115 VAL A N 1
ATOM 785 C CA . VAL A 1 115 ? 11.432 -9.311 -17.067 1.00 81.62 115 VAL A CA 1
ATOM 786 C C . VAL A 1 115 ? 11.412 -10.391 -18.140 1.00 81.62 115 VAL A C 1
ATOM 788 O O . VAL A 1 115 ? 12.013 -11.455 -17.990 1.00 81.62 115 VAL A O 1
ATOM 791 N N . ARG A 1 116 ? 10.628 -10.182 -19.202 1.00 72.50 116 ARG A N 1
ATOM 792 C CA . ARG A 1 116 ? 10.831 -10.910 -20.444 1.00 72.50 116 ARG A CA 1
ATOM 793 C C . ARG A 1 116 ? 12.240 -10.502 -20.814 1.00 72.50 116 ARG A C 1
ATOM 795 O O . ARG A 1 116 ? 12.454 -9.364 -21.219 1.00 72.50 116 ARG A O 1
ATOM 802 N N . GLN A 1 117 ? 13.197 -11.397 -20.587 1.00 60.38 117 GLN A N 1
ATOM 803 C CA . GLN A 1 117 ? 14.419 -11.340 -21.356 1.00 60.38 117 GLN A CA 1
ATOM 804 C C . GLN A 1 117 ? 13.918 -11.341 -22.791 1.00 60.38 117 GLN A C 1
ATOM 806 O O . GLN A 1 117 ? 13.366 -12.339 -23.255 1.00 60.38 117 GLN A O 1
ATOM 811 N N . GLN A 1 118 ? 13.932 -10.171 -23.419 1.00 52.75 118 GLN A N 1
ATOM 812 C CA . GLN A 1 118 ? 13.753 -10.082 -24.847 1.00 52.75 118 GLN A CA 1
ATOM 813 C C . GLN A 1 118 ? 14.911 -10.907 -25.389 1.00 52.75 118 GLN A C 1
ATOM 815 O O . GLN A 1 118 ? 16.056 -10.467 -25.400 1.00 52.75 118 GLN A O 1
ATOM 820 N N . SER A 1 119 ? 14.634 -12.168 -25.703 1.00 59.41 119 SER A N 1
ATOM 821 C CA . SER A 1 119 ? 15.493 -12.954 -26.558 1.00 59.41 119 SER A CA 1
ATOM 822 C C . SER A 1 119 ? 15.545 -12.204 -27.888 1.00 59.41 119 SER A C 1
ATOM 824 O O . SER A 1 119 ? 14.638 -12.345 -28.698 1.00 59.41 119 SER A O 1
ATOM 826 N N . GLY A 1 120 ? 16.577 -11.378 -28.065 1.00 58.97 120 GLY A N 1
ATOM 827 C CA . GLY A 1 120 ? 17.016 -10.851 -29.354 1.00 58.97 120 GLY A CA 1
ATOM 828 C C . GLY A 1 120 ? 16.347 -9.564 -29.849 1.00 58.97 120 GLY A C 1
ATOM 829 O O . GLY A 1 120 ? 15.171 -9.553 -30.202 1.00 58.97 120 GLY A O 1
ATOM 830 N N . GLY A 1 121 ? 17.175 -8.525 -29.999 1.00 58.38 121 GLY A N 1
ATOM 831 C CA . GLY A 1 121 ? 16.983 -7.432 -30.957 1.00 58.38 121 GLY A CA 1
ATOM 832 C C . GLY A 1 121 ? 17.565 -6.100 -30.471 1.00 58.38 121 GLY A C 1
ATOM 833 O O . GLY A 1 121 ? 16.825 -5.273 -29.964 1.00 58.38 121 GLY A O 1
ATOM 834 N N . GLY A 1 122 ? 18.858 -5.803 -30.566 1.00 54.50 122 GLY A N 1
ATOM 835 C CA . GLY A 1 122 ? 19.984 -6.529 -31.130 1.00 54.50 122 GLY A CA 1
ATOM 836 C C . GLY A 1 122 ? 21.269 -5.752 -30.835 1.00 54.50 122 GLY A C 1
ATOM 837 O O . GLY A 1 122 ? 21.279 -4.521 -30.854 1.00 54.50 122 GLY A O 1
ATOM 838 N N . ASP A 1 123 ? 22.345 -6.483 -30.569 1.00 61.03 123 ASP A N 1
ATOM 839 C CA . ASP A 1 123 ? 23.700 -6.010 -30.803 1.00 61.03 123 ASP A CA 1
ATOM 840 C C . ASP A 1 123 ? 23.836 -5.669 -32.292 1.00 61.03 123 ASP A C 1
ATOM 842 O O . ASP A 1 123 ? 23.891 -6.547 -33.151 1.00 61.03 123 ASP A O 1
ATOM 846 N N . GLY A 1 124 ? 23.838 -4.376 -32.598 1.00 54.75 124 GLY A N 1
ATOM 847 C CA . GLY A 1 124 ? 24.257 -3.829 -33.881 1.00 54.75 124 GLY A CA 1
ATOM 848 C C . GLY A 1 124 ? 25.545 -3.043 -33.691 1.00 54.75 124 GLY A C 1
ATOM 849 O O . GLY A 1 124 ? 25.555 -1.829 -33.859 1.00 54.75 124 GLY A O 1
ATOM 850 N N . ALA A 1 125 ? 26.615 -3.720 -33.279 1.00 67.19 125 ALA A N 1
ATOM 851 C CA . ALA A 1 125 ? 27.955 -3.211 -33.517 1.00 67.19 125 ALA A CA 1
ATOM 852 C C . ALA A 1 125 ? 28.338 -3.587 -34.952 1.00 67.19 125 ALA A C 1
ATOM 854 O O . ALA A 1 125 ? 28.587 -4.756 -35.215 1.00 67.19 125 ALA A O 1
ATOM 855 N N . ASP A 1 126 ? 28.383 -2.616 -35.862 1.00 59.16 126 ASP A N 1
ATOM 856 C CA . ASP A 1 126 ? 29.319 -2.670 -36.985 1.00 59.16 126 ASP A CA 1
ATOM 857 C C . ASP A 1 126 ? 29.612 -1.254 -37.482 1.00 59.16 126 ASP A C 1
ATOM 859 O O . ASP A 1 126 ? 28.721 -0.493 -37.868 1.00 59.16 126 ASP A O 1
ATOM 863 N N . GLY A 1 127 ? 30.884 -0.881 -37.388 1.00 65.38 127 GLY A N 1
ATOM 864 C CA . GLY A 1 127 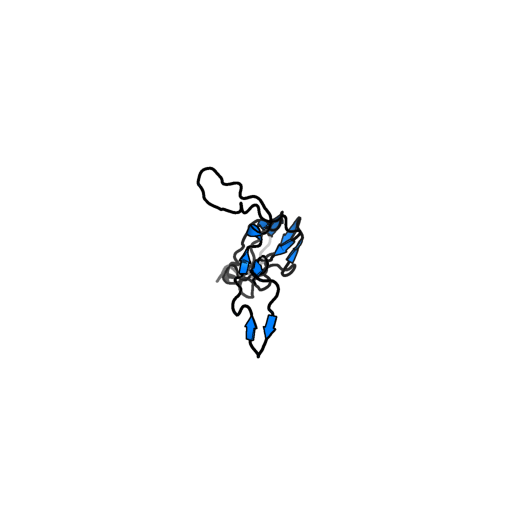? 31.406 0.319 -38.008 1.00 65.38 127 GLY A CA 1
ATOM 865 C C . GLY A 1 127 ? 31.600 0.087 -39.501 1.00 65.38 127 GLY A C 1
ATOM 866 O O . GLY A 1 127 ? 32.083 -0.955 -39.916 1.00 65.38 127 GLY A O 1
ATOM 867 N N . GLY A 1 128 ? 31.310 1.104 -40.303 1.00 58.97 128 GLY A N 1
ATOM 868 C CA . GLY A 1 128 ? 31.601 1.092 -41.729 1.00 58.97 128 GLY A CA 1
ATOM 869 C C . GLY A 1 128 ? 31.892 2.501 -42.207 1.00 58.97 128 GLY A C 1
ATOM 870 O O . GLY A 1 128 ? 30.989 3.233 -42.596 1.00 58.97 128 GLY A O 1
ATOM 871 N N . GLY A 1 129 ? 33.165 2.891 -42.156 1.00 66.81 129 GLY A N 1
ATOM 872 C CA . GLY A 1 129 ? 33.657 4.003 -42.957 1.00 66.81 129 GLY A CA 1
ATOM 873 C C . GLY A 1 129 ? 33.631 3.631 -44.440 1.00 66.81 129 GLY A C 1
ATOM 874 O O . GLY A 1 129 ? 34.027 2.530 -44.809 1.00 66.81 129 GLY A O 1
ATOM 875 N N . SER A 1 130 ? 33.162 4.551 -45.276 1.00 64.81 130 SER A N 1
ATOM 876 C CA . SER A 1 130 ? 33.374 4.677 -46.729 1.00 64.81 130 SER A CA 1
ATOM 877 C C . SER A 1 130 ? 32.618 5.938 -47.154 1.00 64.81 130 SER A C 1
ATOM 879 O O . SER A 1 130 ? 31.539 6.185 -46.634 1.00 64.81 130 SER A O 1
ATOM 881 N N . ALA A 1 131 ? 33.018 6.778 -48.092 1.00 55.31 131 ALA A N 1
ATOM 882 C CA . ALA A 1 131 ? 34.246 7.067 -48.809 1.00 55.31 131 ALA A CA 1
ATOM 883 C C . ALA A 1 131 ? 33.924 8.375 -49.569 1.00 55.31 131 ALA A C 1
ATOM 885 O O . ALA A 1 131 ? 32.768 8.606 -49.914 1.00 55.31 131 ALA A O 1
ATOM 886 N N . LEU A 1 132 ? 34.942 9.214 -49.764 1.00 58.69 132 LEU A N 1
ATOM 887 C CA . LEU A 1 132 ? 35.172 10.101 -50.914 1.00 58.69 132 LEU A CA 1
ATOM 888 C C . LEU A 1 132 ? 33.982 10.347 -51.864 1.00 58.69 132 LEU A C 1
ATOM 890 O O . LEU A 1 132 ? 33.609 9.417 -52.567 1.00 58.69 132 LEU A O 1
ATOM 894 N N . PHE A 1 133 ? 33.522 11.599 -51.969 1.00 58.00 133 PHE A N 1
ATOM 895 C CA . PHE A 1 133 ? 33.466 12.385 -53.217 1.00 58.00 133 PHE A CA 1
ATOM 896 C C . PHE A 1 133 ? 33.485 13.878 -52.875 1.00 58.00 133 PHE A C 1
ATOM 898 O O . PHE A 1 133 ? 32.797 14.265 -51.904 1.00 58.00 133 PHE A O 1
#

Sequence (133 aa):
CLPGFIPSTVVLSCGAGRFEPSTFSCLSTCCAQRLASLDARGVAACAAEAPRHPSCLAPALVGPGVASPGCVEGGVVPSGGTCTPSCIVGYTAPAEPLSCRRGRLYPGSFSCGRVRQQSGGGDGADGGGSALF

Organism: NCBI:txid311494

Secondary structure (DSSP, 8-state):
--TTEEES-S--EEETTEEESS---EEEGGGSSS-----TT------------SEEEPPSS-STTEEEEEETT-SEEETT-EE-EEE-TTEE--SSPEEEETTEEESS---PEE-------------------

Foldseek 3Di:
DPPQWDWPDPDWDDDPNATVVNDTDTHGPVVVDDDPPQDPPRDPDPPPPPALPQWAAADDCPDPFADVRQFPVHGIAGAQGWGQGHGDPQWAWDPDIWHHHSHATVVNDTYTHGPPPPPDDDPPDDDDDDDDD